Protein AF-Q934K7-F1 (afdb_monomer_lite)

Radius of gyration: 38.7 Å; chains: 1; bounding box: 83×59×95 Å

Sequence (165 aa):
LGLERGIEGSRATHQRVKTHYGAIQQAGRDVPHLTPDELKPQKVKGVSLAEKVFGAVETVEGVAQRLNAKIMGSVQPMAEKAAVSAQNERRAKELRETLAQQQKRLQALQDPFKGLSKDQVAGLIRQAVKLRQENEQEKQERAQQIKERFKAKRERERSDRSRGR

Foldseek 3Di:
DDDDDDDDPDPDDDDPPCVLVVLLVPLPDDQDDDDPVLQAWDFDCDPDPVCNVVTDTQDNVRSVVVVVVSNCVNVVSNVSNVVVVVVVVVVVVVVVVVVVVVVVVVCVVCVVVPPPDPVVVVVVVVVVVVVVVVVVVVVVVVVVVVVVVVVVVVVVVVVVVVVVD

Secondary structure (DSSP, 8-state):
--PPPPPTT-------HHHHHHHHHHTTS---PPPGGGGSPPEE--SSHHHHHH-EE--HHHHHHHHHHHHHHHHHHHHHHHHHHHHHHHHHHHHHHHHHHHHHHHHHHHGGGTT--HHHHHHHHHHHHHHHHHHHHHHHHHHHHHHHHHHHHHHHHHHHHHH--

pLDDT: mean 81.33, std 14.21, range [46.09, 97.12]

Organism: NCBI:txid40269

Structure (mmCIF, N/CA/C/O backbone):
data_AF-Q934K7-F1
#
_entry.id   AF-Q934K7-F1
#
loop_
_atom_site.group_PDB
_atom_site.id
_atom_site.type_symbol
_atom_site.label_atom_id
_atom_site.label_alt_id
_atom_site.label_comp_id
_atom_site.label_asym_id
_atom_site.label_entity_id
_atom_site.label_seq_id
_atom_site.pdbx_PDB_ins_code
_atom_site.Cartn_x
_atom_site.Cartn_y
_atom_site.Cartn_z
_atom_site.occupancy
_atom_site.B_iso_or_equiv
_atom_site.auth_seq_id
_atom_site.auth_comp_id
_atom_site.auth_asym_id
_atom_site.auth_atom_id
_atom_site.pdbx_PDB_model_num
ATOM 1 N N . LEU A 1 1 ? -12.227 -16.327 4.617 1.00 46.09 1 LEU A N 1
ATOM 2 C CA . LEU A 1 1 ? -11.307 -15.837 3.565 1.00 46.09 1 LEU A CA 1
ATOM 3 C C . LEU A 1 1 ? -11.999 -14.666 2.883 1.00 46.09 1 LEU A C 1
ATOM 5 O O . LEU A 1 1 ? -12.891 -14.889 2.078 1.00 46.09 1 LEU A O 1
ATOM 9 N N . GLY A 1 2 ? -11.722 -13.446 3.342 1.00 51.62 2 GLY A N 1
ATOM 10 C CA . GLY A 1 2 ? -12.444 -12.239 2.938 1.00 51.62 2 GLY A CA 1
ATOM 11 C C . GLY A 1 2 ? -11.552 -11.366 2.076 1.00 51.62 2 GLY A C 1
ATOM 12 O O . GLY A 1 2 ? -10.630 -10.745 2.591 1.00 51.62 2 GLY A O 1
ATOM 13 N N . LEU A 1 3 ? -11.805 -11.352 0.772 1.00 62.81 3 LEU A N 1
ATOM 14 C CA . LEU A 1 3 ? -11.294 -10.293 -0.087 1.00 62.81 3 LEU A CA 1
ATOM 15 C C . LEU A 1 3 ? -12.226 -9.094 0.097 1.00 62.81 3 LEU A C 1
ATOM 17 O O . LEU A 1 3 ? -13.438 -9.220 -0.092 1.00 62.81 3 LEU A O 1
ATOM 21 N N . GLU A 1 4 ? -11.677 -7.960 0.524 1.00 61.28 4 GLU A N 1
ATOM 22 C CA . GLU A 1 4 ? -12.439 -6.717 0.609 1.00 61.28 4 GLU A CA 1
ATOM 23 C C . GLU A 1 4 ? -12.823 -6.239 -0.795 1.00 61.28 4 GLU A C 1
ATOM 25 O O . GLU A 1 4 ? -12.101 -6.451 -1.774 1.00 61.28 4 GLU A O 1
ATOM 30 N N . ARG A 1 5 ? -14.006 -5.625 -0.900 1.00 69.25 5 ARG A N 1
ATOM 31 C CA . ARG A 1 5 ? -14.523 -5.101 -2.167 1.00 69.25 5 ARG A CA 1
ATOM 32 C C . ARG A 1 5 ? -13.567 -4.028 -2.695 1.00 69.25 5 ARG A C 1
ATOM 34 O O . ARG A 1 5 ? -13.089 -3.195 -1.931 1.00 69.25 5 ARG A O 1
ATOM 41 N N . GLY A 1 6 ? -13.306 -4.050 -4.001 1.00 62.00 6 GLY A N 1
ATOM 42 C CA . GLY A 1 6 ? -12.495 -3.022 -4.651 1.00 62.00 6 GLY A CA 1
ATOM 43 C C . GLY A 1 6 ? -13.080 -1.619 -4.459 1.00 62.00 6 GLY A C 1
ATOM 44 O O . GLY A 1 6 ? -14.287 -1.459 -4.292 1.00 62.00 6 GLY A O 1
ATOM 45 N N . ILE A 1 7 ? -12.207 -0.611 -4.499 1.00 62.81 7 ILE A N 1
ATOM 46 C CA . ILE A 1 7 ? -12.554 0.816 -4.431 1.00 62.81 7 ILE A CA 1
ATOM 47 C C . ILE A 1 7 ? -13.607 1.194 -5.487 1.00 62.81 7 ILE A C 1
ATOM 49 O O . ILE A 1 7 ? -13.357 1.119 -6.694 1.00 62.81 7 ILE A O 1
ATOM 53 N N . GLU A 1 8 ? -14.783 1.615 -5.020 1.00 52.72 8 GLU A N 1
ATOM 54 C CA . GLU A 1 8 ? -15.872 2.121 -5.856 1.00 52.72 8 GLU A CA 1
ATOM 55 C C . GLU A 1 8 ? -15.424 3.423 -6.548 1.00 52.72 8 GLU A C 1
ATOM 57 O O . GLU A 1 8 ? -14.911 4.336 -5.904 1.00 52.72 8 GLU A O 1
ATOM 62 N N . GLY A 1 9 ? -15.535 3.483 -7.880 1.00 60.84 9 GLY A N 1
ATOM 63 C CA . GLY A 1 9 ? -15.059 4.621 -8.685 1.00 60.84 9 GLY A CA 1
ATOM 64 C C . GLY A 1 9 ? -13.593 4.553 -9.141 1.00 60.84 9 GLY A C 1
ATOM 65 O O . GLY A 1 9 ? -13.072 5.534 -9.674 1.00 60.84 9 GLY A O 1
ATOM 66 N N . SER A 1 10 ? -12.911 3.414 -8.971 1.00 58.22 10 SER A N 1
ATOM 67 C CA . SER A 1 10 ? -11.540 3.233 -9.464 1.00 58.22 10 SER A CA 1
ATOM 68 C C . SER A 1 10 ? -11.422 3.471 -10.974 1.00 58.22 10 SER A C 1
ATOM 70 O O . SER A 1 10 ? -11.999 2.746 -11.782 1.00 58.22 10 SER A O 1
ATOM 72 N N . ARG A 1 11 ? -10.603 4.457 -11.361 1.00 55.91 11 ARG A N 1
ATOM 73 C CA . ARG A 1 11 ? -10.197 4.713 -12.757 1.00 55.91 11 ARG A CA 1
ATOM 74 C C . ARG A 1 11 ? -8.946 3.924 -13.157 1.00 55.91 11 ARG A C 1
ATOM 76 O O . ARG A 1 11 ? -8.252 4.317 -14.092 1.00 55.91 11 ARG A O 1
ATOM 83 N N . ALA A 1 12 ? -8.620 2.849 -12.436 1.00 63.00 12 ALA A N 1
ATOM 84 C CA . ALA A 1 12 ? -7.475 2.014 -12.764 1.00 63.00 12 ALA A CA 1
ATOM 85 C C . ALA A 1 12 ? -7.666 1.399 -14.158 1.00 63.00 12 ALA A C 1
ATOM 87 O O . ALA A 1 12 ? -8.584 0.615 -14.405 1.00 63.00 12 ALA A O 1
ATOM 88 N N . THR A 1 13 ? -6.794 1.771 -15.087 1.00 59.25 13 THR A N 1
ATOM 89 C CA . THR A 1 13 ? -6.728 1.158 -16.408 1.00 59.25 13 THR A CA 1
ATOM 90 C C . THR A 1 13 ? -6.296 -0.297 -16.257 1.00 59.25 13 THR A C 1
ATOM 92 O O . THR A 1 13 ? -5.256 -0.601 -15.676 1.00 59.25 13 THR A O 1
ATOM 95 N N . HIS A 1 14 ? -7.113 -1.218 -16.772 1.00 55.25 14 HIS A N 1
ATOM 96 C CA . HIS A 1 14 ? -6.808 -2.645 -16.756 1.00 55.25 14 HIS A CA 1
ATOM 97 C C . HIS A 1 14 ? -5.593 -2.916 -17.649 1.00 55.25 14 HIS A C 1
ATOM 99 O O . HIS A 1 14 ? -5.703 -2.929 -18.875 1.00 55.25 14 HIS A O 1
ATOM 105 N N . GLN A 1 15 ? -4.428 -3.152 -17.049 1.00 55.66 15 GLN A N 1
ATOM 106 C CA . GLN A 1 15 ? -3.271 -3.657 -17.779 1.00 55.66 15 GLN A CA 1
ATOM 107 C C . GLN A 1 15 ? -3.353 -5.188 -17.815 1.00 55.66 15 GLN A C 1
ATOM 109 O O . GLN A 1 15 ? -3.572 -5.830 -16.786 1.00 55.66 15 GLN A O 1
ATOM 114 N N . ARG A 1 16 ? -3.216 -5.804 -18.999 1.00 63.66 16 ARG A N 1
ATOM 115 C CA . ARG A 1 16 ? -3.228 -7.273 -19.110 1.00 63.66 16 ARG A CA 1
ATOM 116 C C . ARG A 1 16 ? -2.088 -7.842 -18.260 1.00 63.66 16 ARG A C 1
ATOM 118 O O . ARG A 1 16 ? -0.924 -7.539 -18.506 1.00 63.66 16 ARG A O 1
ATOM 125 N N . VAL A 1 17 ? -2.426 -8.720 -17.316 1.00 58.16 17 VAL A N 1
ATOM 126 C CA . VAL A 1 17 ? -1.492 -9.397 -16.392 1.00 58.16 17 VAL A CA 1
ATOM 127 C C . VAL A 1 17 ? -0.294 -10.007 -17.135 1.00 58.16 17 VAL A C 1
ATOM 129 O O . VAL A 1 17 ? 0.850 -9.860 -16.715 1.00 58.16 17 VAL A O 1
ATOM 132 N N . LYS A 1 18 ? -0.538 -10.609 -18.307 1.00 53.12 18 LYS A N 1
ATOM 133 C CA . LYS A 1 18 ? 0.496 -11.194 -19.176 1.00 53.12 18 LYS A CA 1
ATOM 134 C C . LYS A 1 18 ? 1.529 -10.169 -19.668 1.00 53.12 18 LYS A C 1
ATOM 136 O O . LYS A 1 18 ? 2.710 -10.490 -19.728 1.00 53.12 18 LYS A O 1
ATOM 141 N N . THR A 1 19 ? 1.097 -8.952 -19.998 1.00 57.03 19 THR A N 1
ATOM 142 C CA . THR A 1 19 ? 1.977 -7.859 -20.442 1.00 57.03 19 THR A CA 1
ATOM 143 C C . THR A 1 19 ? 2.822 -7.341 -19.278 1.00 57.03 19 THR A C 1
ATOM 145 O O . THR A 1 19 ? 4.023 -7.155 -19.434 1.00 57.03 19 THR A O 1
ATOM 148 N N . HIS A 1 20 ? 2.215 -7.204 -18.094 1.00 52.44 20 HIS A N 1
ATOM 149 C CA . HIS A 1 20 ? 2.894 -6.735 -16.885 1.00 52.44 20 HIS A CA 1
ATOM 150 C C . HIS A 1 20 ? 4.005 -7.697 -16.423 1.00 52.44 20 HIS A C 1
ATOM 152 O O . HIS A 1 20 ? 5.135 -7.273 -16.204 1.00 52.44 20 HIS A O 1
ATOM 158 N N . TYR A 1 21 ? 3.732 -9.006 -16.340 1.00 53.78 21 TYR A N 1
ATOM 159 C CA . TYR A 1 21 ? 4.751 -9.988 -15.939 1.00 53.78 21 TYR A CA 1
ATOM 160 C C . TYR A 1 21 ? 5.761 -10.316 -17.051 1.00 53.78 21 TYR A C 1
ATOM 162 O O . TYR A 1 21 ? 6.928 -10.578 -16.752 1.00 53.78 21 TYR A O 1
ATOM 170 N N . GLY A 1 22 ? 5.348 -10.266 -18.324 1.00 57.03 22 GLY A N 1
ATOM 171 C CA . GLY A 1 22 ? 6.232 -10.507 -19.469 1.00 57.03 22 GLY A CA 1
ATOM 172 C C . GLY A 1 22 ? 7.372 -9.488 -19.574 1.00 57.03 22 GLY A C 1
ATOM 173 O O . GLY A 1 22 ? 8.518 -9.877 -19.792 1.00 57.03 22 GLY A O 1
ATOM 174 N N . ALA A 1 23 ? 7.087 -8.204 -19.325 1.00 54.34 23 ALA A N 1
ATOM 175 C CA . ALA A 1 23 ? 8.095 -7.139 -19.324 1.00 54.34 23 ALA A CA 1
ATOM 176 C C . ALA A 1 23 ? 9.108 -7.282 -18.167 1.00 54.34 23 ALA A C 1
ATOM 178 O O . ALA A 1 23 ? 10.307 -7.057 -18.337 1.00 54.34 23 ALA A O 1
ATOM 179 N N . ILE A 1 24 ? 8.650 -7.735 -16.993 1.00 55.31 24 ILE A N 1
ATOM 180 C CA . ILE A 1 24 ? 9.496 -7.887 -15.797 1.00 55.31 24 ILE A CA 1
ATOM 181 C C . ILE A 1 24 ? 10.522 -9.025 -15.961 1.00 55.31 24 ILE A C 1
ATOM 183 O O . ILE A 1 24 ? 11.663 -8.894 -15.505 1.00 55.31 24 ILE A O 1
ATOM 187 N N . GLN A 1 25 ? 10.159 -10.131 -16.620 1.00 54.88 25 GLN A N 1
ATOM 188 C CA . GLN A 1 25 ? 11.076 -11.259 -16.844 1.00 54.88 25 GLN A CA 1
ATOM 189 C C . GLN A 1 25 ? 12.120 -10.995 -17.942 1.00 54.88 25 GLN A C 1
ATOM 191 O O . GLN A 1 25 ? 13.209 -11.560 -17.880 1.00 54.88 25 GLN A O 1
ATOM 196 N N . GLN A 1 26 ? 11.833 -10.125 -18.916 1.00 54.34 26 GLN A N 1
ATOM 197 C CA . GLN A 1 26 ? 12.753 -9.829 -20.024 1.00 54.34 26 GLN A CA 1
ATOM 198 C C . GLN A 1 26 ? 13.829 -8.785 -19.697 1.00 54.34 26 GLN A C 1
ATOM 200 O O . GLN A 1 26 ? 14.903 -8.820 -20.295 1.00 54.34 26 GLN A O 1
ATOM 205 N N . ALA A 1 27 ? 13.590 -7.879 -18.744 1.00 53.16 27 ALA A N 1
ATOM 206 C CA . ALA A 1 27 ? 14.510 -6.782 -18.420 1.00 53.16 27 ALA A CA 1
ATOM 207 C C . ALA A 1 27 ? 15.720 -7.230 -17.572 1.00 53.16 27 AL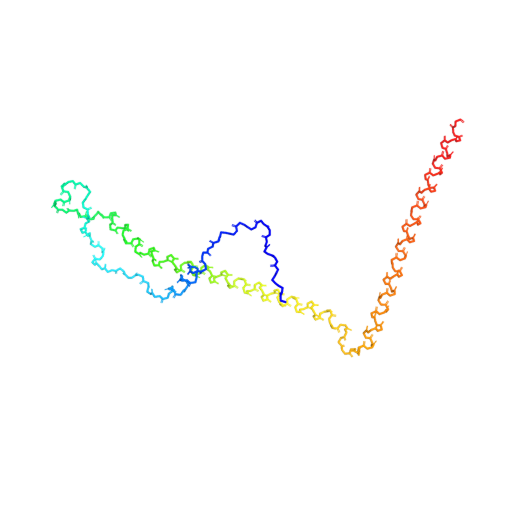A A C 1
ATOM 209 O O . ALA A 1 27 ? 15.888 -6.839 -16.416 1.00 53.16 27 ALA A O 1
ATOM 210 N N . GLY A 1 28 ? 16.536 -8.101 -18.154 1.00 52.75 28 GLY A N 1
ATOM 211 C CA . GLY A 1 28 ? 17.839 -8.536 -17.652 1.00 52.75 28 GLY A CA 1
ATOM 212 C C . GLY A 1 28 ? 18.761 -9.068 -18.752 1.00 52.75 28 GLY A C 1
ATOM 213 O O . GLY A 1 28 ? 19.797 -9.639 -18.434 1.00 52.75 28 GLY A O 1
ATOM 214 N N . ARG A 1 29 ? 18.388 -8.925 -20.030 1.00 58.38 29 ARG A N 1
ATOM 215 C CA . ARG A 1 29 ? 19.200 -9.371 -21.164 1.00 58.38 29 ARG A CA 1
ATOM 216 C C . ARG A 1 29 ? 19.502 -8.182 -22.069 1.00 58.38 29 ARG A C 1
ATOM 218 O O . ARG A 1 29 ? 18.634 -7.723 -22.797 1.00 58.38 29 ARG A O 1
ATOM 225 N N . ASP A 1 30 ? 20.741 -7.726 -21.940 1.00 62.88 30 ASP A N 1
ATOM 226 C CA . ASP A 1 30 ? 21.508 -6.903 -22.872 1.00 62.88 30 ASP A CA 1
ATOM 227 C C . ASP A 1 30 ? 21.127 -5.423 -23.013 1.00 62.88 30 ASP A C 1
ATOM 229 O O . ASP A 1 30 ? 20.098 -5.035 -23.563 1.00 62.88 30 ASP A O 1
ATOM 233 N N . VAL A 1 31 ? 22.052 -4.575 -22.551 1.00 67.62 31 VAL A N 1
ATOM 234 C CA . VAL A 1 31 ? 22.125 -3.170 -22.960 1.00 67.62 31 VAL A CA 1
ATOM 235 C C . VAL A 1 31 ? 22.370 -3.155 -24.474 1.00 67.62 31 VAL A C 1
ATOM 237 O O . VAL A 1 31 ? 23.261 -3.864 -24.947 1.00 67.62 31 VAL A O 1
ATOM 240 N N . PRO A 1 32 ? 21.606 -2.380 -25.263 1.00 72.31 32 PRO A N 1
ATOM 241 C CA . PRO A 1 32 ? 21.812 -2.315 -26.703 1.00 72.31 32 PRO A CA 1
ATOM 242 C C . PRO A 1 32 ? 23.211 -1.762 -26.995 1.00 72.31 32 PRO A C 1
ATOM 244 O O . PRO A 1 32 ? 23.508 -0.601 -26.720 1.00 72.31 32 PRO A O 1
ATOM 247 N N . HIS A 1 33 ? 24.070 -2.583 -27.591 1.00 81.25 33 HIS A N 1
ATOM 248 C CA . HIS A 1 33 ? 25.339 -2.116 -28.135 1.00 81.25 33 HIS A CA 1
ATOM 249 C C . HIS A 1 33 ? 25.140 -1.667 -29.585 1.00 81.25 33 HIS A C 1
ATOM 251 O O . HIS A 1 33 ? 24.546 -2.381 -30.402 1.00 81.25 33 HIS A O 1
ATOM 257 N N . LEU A 1 34 ? 25.621 -0.461 -29.885 1.00 85.25 34 LEU A N 1
ATOM 258 C CA . LEU A 1 34 ? 25.728 0.042 -31.249 1.00 85.25 34 LEU A CA 1
ATOM 259 C C . LEU A 1 34 ? 27.043 -0.439 -31.852 1.00 85.25 34 LEU A C 1
ATOM 261 O O . LEU A 1 34 ? 28.090 -0.361 -31.208 1.00 85.25 34 LEU A O 1
ATOM 265 N N . THR A 1 35 ? 26.991 -0.911 -33.092 1.00 87.50 35 THR A N 1
ATOM 266 C CA . THR A 1 35 ? 28.196 -1.256 -33.852 1.00 87.50 35 THR A CA 1
ATOM 267 C C . THR A 1 35 ? 28.524 -0.148 -34.858 1.00 87.50 35 THR A C 1
ATOM 269 O O . THR A 1 35 ? 27.617 0.552 -35.313 1.00 87.50 35 THR A O 1
ATOM 272 N N . PRO A 1 36 ? 29.800 0.033 -35.249 1.00 86.75 36 PRO A N 1
ATOM 273 C CA . PRO A 1 36 ? 30.177 1.050 -36.234 1.00 86.75 36 PRO A CA 1
ATOM 274 C C . PRO A 1 36 ? 29.442 0.921 -37.576 1.00 86.75 36 PRO A C 1
ATOM 276 O O . PRO A 1 36 ? 29.169 1.924 -38.230 1.00 86.75 36 PRO A O 1
ATOM 279 N N . ASP A 1 37 ? 29.082 -0.298 -37.981 1.00 86.81 37 ASP A N 1
ATOM 280 C CA . ASP A 1 37 ? 28.329 -0.532 -39.216 1.00 86.81 37 ASP A CA 1
ATOM 281 C C . ASP A 1 37 ? 26.876 -0.059 -39.131 1.00 86.81 37 ASP A C 1
ATOM 283 O O . ASP A 1 37 ? 26.294 0.326 -40.142 1.00 86.81 37 ASP A O 1
ATOM 287 N N . GLU A 1 38 ? 26.292 -0.004 -37.933 1.00 85.31 38 GLU A N 1
ATOM 288 C CA . GLU A 1 38 ? 24.938 0.521 -37.742 1.00 85.31 38 GLU A CA 1
ATOM 289 C C . GLU A 1 38 ? 24.856 2.039 -37.903 1.00 85.31 38 GLU A C 1
ATOM 291 O O . GLU A 1 38 ? 23.765 2.549 -38.168 1.00 85.31 38 GLU A O 1
ATOM 296 N N . LEU A 1 39 ? 25.987 2.742 -37.787 1.00 87.06 39 LEU A N 1
ATOM 297 C CA . LEU A 1 39 ? 26.087 4.184 -38.023 1.00 87.06 39 LEU A CA 1
ATOM 298 C C . LEU A 1 39 ? 26.056 4.532 -39.517 1.00 87.06 39 LEU A C 1
ATOM 300 O O . LEU A 1 39 ? 25.854 5.691 -39.876 1.00 87.06 39 LEU A O 1
ATOM 304 N N . LYS A 1 40 ? 26.273 3.546 -40.396 1.00 90.00 40 LYS A N 1
ATOM 305 C CA . LYS A 1 40 ? 26.279 3.761 -41.842 1.00 90.00 40 LYS A CA 1
ATOM 306 C C . LYS A 1 40 ? 24.842 3.805 -42.383 1.00 90.00 40 LYS A C 1
ATOM 308 O O . LYS A 1 40 ? 24.008 3.002 -41.952 1.00 90.00 40 LYS A O 1
ATOM 313 N N . PRO A 1 41 ? 24.555 4.689 -43.356 1.00 89.12 41 PRO A N 1
ATOM 314 C CA . PRO A 1 41 ? 23.277 4.699 -44.059 1.00 89.12 41 PRO A CA 1
ATOM 315 C C . PRO A 1 41 ? 22.963 3.350 -44.709 1.00 89.12 41 PRO A C 1
ATOM 317 O O . PRO A 1 41 ? 23.811 2.767 -45.389 1.00 89.12 41 PRO A O 1
ATOM 320 N N . GLN A 1 42 ? 21.737 2.863 -44.525 1.00 86.81 42 GLN A N 1
ATOM 321 C CA . GLN A 1 42 ? 21.279 1.612 -45.132 1.00 86.81 42 GLN A CA 1
ATOM 322 C C . GLN A 1 42 ? 20.469 1.859 -46.407 1.00 86.81 42 GLN A C 1
ATOM 324 O O . GLN A 1 42 ? 19.959 2.952 -46.644 1.00 86.81 42 GLN A O 1
ATOM 329 N N . LYS A 1 43 ? 20.325 0.834 -47.253 1.00 85.62 43 LYS A N 1
ATOM 330 C CA . LYS A 1 43 ? 19.383 0.907 -48.375 1.00 85.62 43 LYS A CA 1
ATOM 331 C C . LYS A 1 43 ? 17.961 0.777 -47.838 1.00 85.62 43 LYS A C 1
ATOM 333 O O . LYS A 1 43 ? 17.637 -0.207 -47.177 1.00 85.62 43 LYS A O 1
ATOM 338 N N . VAL A 1 44 ? 17.119 1.753 -48.146 1.00 82.81 44 VAL A N 1
ATOM 339 C CA . VAL A 1 44 ? 15.712 1.788 -47.741 1.00 82.81 44 VAL A CA 1
ATOM 340 C C . VAL A 1 44 ? 14.808 1.590 -48.952 1.00 82.81 44 VAL A C 1
ATOM 342 O O . VAL A 1 44 ? 15.212 1.768 -50.104 1.00 82.81 44 VAL A O 1
ATOM 345 N N . LYS A 1 45 ? 13.565 1.171 -48.699 1.00 78.31 45 LYS A N 1
ATOM 346 C CA . LYS A 1 45 ? 12.570 1.047 -49.766 1.00 78.31 45 LYS A CA 1
ATOM 347 C C . LYS A 1 45 ? 12.244 2.438 -50.297 1.00 78.31 45 LYS A C 1
ATOM 349 O O . LYS A 1 45 ? 11.767 3.284 -49.548 1.00 78.31 45 LYS A O 1
ATOM 354 N N . GLY A 1 46 ? 12.485 2.634 -51.589 1.00 75.00 46 GLY A N 1
ATOM 355 C CA . GLY A 1 46 ? 12.147 3.865 -52.282 1.00 75.00 46 GLY A CA 1
ATOM 356 C C . GLY A 1 46 ? 10.651 4.148 -52.277 1.00 75.00 46 GLY A C 1
ATOM 357 O O . GLY A 1 46 ? 9.836 3.239 -52.471 1.00 75.00 46 GLY A O 1
ATOM 358 N N . VAL A 1 47 ? 10.288 5.411 -52.079 1.00 76.38 47 VAL A N 1
ATOM 359 C CA . VAL A 1 47 ? 8.891 5.860 -52.113 1.00 76.38 47 VAL A CA 1
ATOM 360 C C . VAL A 1 47 ? 8.550 6.361 -53.518 1.00 76.38 47 VAL A C 1
ATOM 362 O O . VAL A 1 47 ? 7.475 6.040 -54.039 1.00 76.38 47 VAL A O 1
ATOM 365 N N . SER A 1 48 ? 9.491 7.047 -54.174 1.00 79.94 48 SER A N 1
ATOM 366 C CA . SER A 1 48 ? 9.351 7.526 -55.555 1.00 79.94 48 SER A CA 1
ATOM 367 C C . SER A 1 48 ? 9.653 6.444 -56.607 1.00 79.94 48 SER A C 1
ATOM 369 O O . SER A 1 48 ? 10.281 5.423 -56.327 1.00 79.94 48 SER A O 1
ATOM 371 N N . LEU A 1 49 ? 9.192 6.653 -57.849 1.00 73.25 49 LEU A N 1
ATOM 372 C CA . LEU A 1 49 ? 9.410 5.728 -58.976 1.00 73.25 49 LEU A CA 1
ATOM 373 C C . LEU A 1 49 ? 10.907 5.527 -59.270 1.00 73.25 49 LEU A C 1
ATOM 375 O O . LEU A 1 49 ? 11.339 4.398 -59.483 1.00 73.25 49 LEU A O 1
ATOM 379 N N . ALA A 1 50 ? 11.705 6.596 -59.197 1.00 72.44 50 ALA A N 1
ATOM 380 C CA . ALA A 1 50 ? 13.156 6.533 -59.363 1.00 72.44 50 ALA A CA 1
ATOM 381 C C . ALA A 1 50 ? 13.835 5.784 -58.204 1.00 72.44 50 ALA A C 1
ATOM 383 O O . ALA A 1 50 ? 14.647 4.893 -58.435 1.00 72.44 50 ALA A O 1
ATOM 384 N N . GLU A 1 51 ? 13.459 6.061 -56.956 1.00 79.19 51 GLU A N 1
ATOM 385 C CA . GLU A 1 51 ? 14.027 5.369 -55.792 1.00 79.19 51 GLU A CA 1
ATOM 386 C C . GLU A 1 51 ? 13.656 3.881 -55.736 1.00 79.19 51 GLU A C 1
ATOM 388 O O . GLU A 1 51 ? 14.415 3.071 -55.209 1.00 79.19 51 GLU A O 1
ATOM 393 N N . LYS A 1 52 ? 12.492 3.494 -56.269 1.00 73.12 52 LYS A N 1
ATOM 394 C CA . LYS A 1 52 ? 12.102 2.080 -56.387 1.00 73.12 52 LYS A CA 1
ATOM 395 C C . LYS A 1 52 ? 12.946 1.328 -57.415 1.00 73.12 52 LYS A C 1
ATOM 397 O O . LYS A 1 52 ? 13.161 0.133 -57.240 1.00 73.12 52 LYS A O 1
ATOM 402 N N . VAL A 1 53 ? 13.414 2.016 -58.459 1.00 74.25 53 VAL A N 1
ATOM 403 C CA . VAL A 1 53 ? 14.216 1.434 -59.547 1.00 74.25 53 VAL A CA 1
ATOM 404 C C . VAL A 1 53 ? 15.709 1.421 -59.205 1.00 74.25 53 VAL A C 1
ATOM 406 O O . VAL A 1 53 ? 16.371 0.410 -59.419 1.00 74.25 53 VAL A O 1
ATOM 409 N N . PHE A 1 54 ? 16.241 2.507 -58.639 1.00 75.06 54 PHE A N 1
ATOM 410 C CA . PHE A 1 54 ? 17.677 2.657 -58.356 1.00 75.06 54 PHE A CA 1
ATOM 411 C C . PHE A 1 54 ? 18.060 2.366 -56.894 1.00 75.06 54 PHE A C 1
ATOM 413 O O . PHE A 1 54 ? 19.240 2.210 -56.577 1.00 75.06 54 PHE A O 1
ATOM 420 N N . GLY A 1 55 ? 17.067 2.230 -56.011 1.00 74.81 55 GLY A N 1
ATOM 421 C CA . GLY A 1 55 ? 17.239 2.095 -54.567 1.00 74.81 55 GLY A CA 1
ATOM 422 C C . GLY A 1 55 ? 17.339 3.455 -53.872 1.00 74.81 55 GLY A C 1
ATOM 423 O O . GLY A 1 55 ? 17.998 4.367 -54.364 1.00 74.81 55 GLY A O 1
ATOM 424 N N . ALA A 1 56 ? 16.704 3.587 -52.706 1.00 82.88 56 ALA A N 1
ATOM 425 C CA . ALA A 1 56 ? 16.898 4.735 -51.824 1.00 82.88 56 ALA A CA 1
ATOM 426 C C . ALA A 1 56 ? 17.974 4.428 -50.777 1.00 82.88 56 ALA A C 1
ATOM 428 O O . ALA A 1 56 ? 18.114 3.290 -50.321 1.00 82.88 56 ALA A O 1
ATOM 429 N N . VAL A 1 57 ? 18.718 5.455 -50.375 1.00 85.25 57 VAL A N 1
ATOM 430 C CA . VAL A 1 57 ? 19.661 5.398 -49.252 1.00 85.25 57 VAL A CA 1
ATOM 431 C C . VAL A 1 57 ? 19.062 6.179 -48.087 1.00 85.25 57 VAL A C 1
ATOM 433 O O . VAL A 1 57 ? 18.460 7.232 -48.284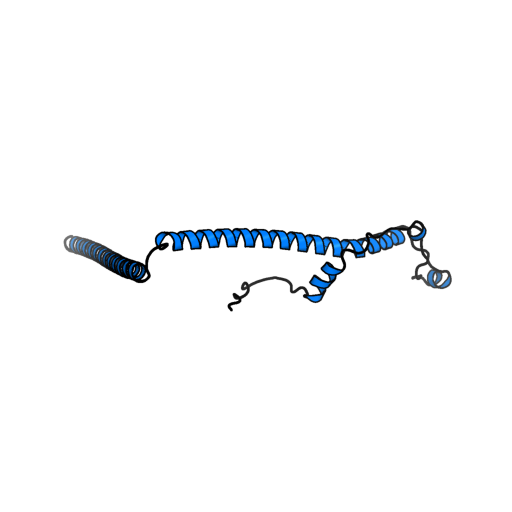 1.00 85.25 57 VAL A O 1
ATOM 436 N N . GLU A 1 58 ? 19.191 5.631 -46.883 1.00 85.50 58 GLU A N 1
ATOM 437 C CA . GLU A 1 58 ? 18.737 6.238 -45.634 1.00 85.50 58 GLU A CA 1
ATOM 438 C C . GLU A 1 58 ? 19.355 7.635 -45.461 1.00 85.50 58 GLU A C 1
ATOM 440 O O . GLU A 1 58 ? 20.555 7.831 -45.658 1.00 85.50 58 GLU A O 1
ATOM 445 N N . THR A 1 59 ? 18.541 8.621 -45.090 1.00 88.44 59 THR A N 1
ATOM 446 C CA . THR A 1 59 ? 19.048 9.951 -44.735 1.00 88.44 59 THR A CA 1
ATOM 447 C C . THR A 1 59 ? 19.731 9.906 -43.369 1.00 88.44 59 THR A C 1
ATOM 449 O O . THR A 1 59 ? 19.501 8.995 -42.575 1.00 88.44 59 THR A O 1
ATOM 452 N N . VAL A 1 60 ? 20.539 10.919 -43.046 1.00 87.56 60 VAL A N 1
ATOM 453 C CA . VAL A 1 60 ? 21.151 11.047 -41.708 1.00 87.56 60 VAL A CA 1
ATOM 454 C C . VAL A 1 60 ? 20.080 11.068 -40.607 1.00 87.56 60 VAL A C 1
ATOM 456 O O . VAL A 1 60 ? 20.241 10.436 -39.565 1.00 87.56 60 VAL A O 1
ATOM 459 N N . GLU A 1 61 ? 18.950 11.730 -40.863 1.00 87.00 61 GLU A N 1
ATOM 460 C CA . GLU A 1 61 ? 17.791 11.725 -39.964 1.00 87.00 61 GLU A CA 1
ATOM 461 C C . GLU A 1 61 ? 17.172 10.330 -39.824 1.00 87.00 61 GLU A C 1
ATOM 463 O O . GLU A 1 61 ? 16.830 9.923 -38.715 1.00 87.00 61 GLU A O 1
ATOM 468 N N . GLY A 1 62 ? 17.077 9.571 -40.922 1.00 88.56 62 GLY A N 1
ATOM 469 C CA . GLY A 1 62 ? 16.614 8.183 -40.910 1.00 88.56 62 GLY A CA 1
ATOM 470 C C . GLY A 1 62 ? 17.505 7.284 -40.054 1.00 88.56 62 GLY A C 1
ATOM 471 O O . GLY A 1 62 ? 16.996 6.567 -39.192 1.00 88.56 62 GLY A O 1
ATOM 472 N N . VAL A 1 63 ? 18.832 7.413 -40.198 1.00 90.75 63 VAL A N 1
ATOM 473 C CA . VAL A 1 63 ? 19.808 6.695 -39.360 1.00 90.75 63 VAL A CA 1
ATOM 474 C C . VAL A 1 63 ? 19.571 7.028 -37.886 1.00 90.75 63 VAL A C 1
ATOM 476 O O . VAL A 1 63 ? 19.439 6.122 -37.063 1.00 90.75 63 VAL A O 1
ATOM 479 N N . ALA A 1 64 ? 19.447 8.313 -37.539 1.00 89.12 64 ALA A N 1
ATOM 480 C CA . ALA A 1 64 ? 19.186 8.735 -36.164 1.00 89.12 64 ALA A CA 1
ATOM 481 C C . ALA A 1 64 ? 17.866 8.161 -35.617 1.00 89.12 64 ALA A C 1
ATOM 483 O O . ALA A 1 64 ? 17.836 7.637 -34.502 1.00 89.12 64 ALA A O 1
ATOM 484 N N . GLN A 1 65 ? 16.785 8.195 -36.403 1.00 90.12 65 GLN A N 1
ATOM 485 C CA . GLN A 1 65 ? 15.494 7.619 -36.016 1.00 90.12 65 GLN A CA 1
ATOM 486 C C . GLN A 1 65 ? 15.582 6.108 -35.781 1.00 90.12 65 GLN A C 1
ATOM 488 O O . GLN A 1 65 ? 15.086 5.622 -34.763 1.00 90.12 65 GLN A O 1
ATOM 493 N N . ARG A 1 66 ? 16.246 5.363 -36.673 1.00 91.31 66 ARG A N 1
ATOM 494 C CA . ARG A 1 66 ? 16.432 3.910 -36.549 1.00 91.31 66 ARG A CA 1
ATOM 495 C C . ARG A 1 66 ? 17.216 3.543 -35.292 1.00 91.31 66 ARG A C 1
ATOM 497 O O . ARG A 1 66 ? 16.812 2.638 -34.559 1.00 91.31 66 ARG A O 1
ATOM 504 N N . LEU A 1 67 ? 18.321 4.241 -35.028 1.00 90.88 67 LEU A N 1
ATOM 505 C CA . LEU A 1 67 ? 19.146 3.998 -33.843 1.00 90.88 67 LEU A CA 1
ATOM 506 C C . LEU A 1 67 ? 18.390 4.342 -32.554 1.00 90.88 67 LEU A C 1
ATOM 508 O O . LEU A 1 67 ? 18.375 3.534 -31.623 1.00 90.88 67 LEU A O 1
ATOM 512 N N . ASN A 1 68 ? 17.686 5.477 -32.527 1.00 89.75 68 ASN A N 1
ATOM 513 C CA . ASN A 1 68 ? 16.841 5.859 -31.395 1.00 89.75 68 ASN A CA 1
ATOM 514 C C . ASN A 1 68 ? 15.735 4.827 -31.142 1.00 89.75 68 ASN A C 1
ATOM 516 O O . ASN A 1 68 ? 15.528 4.434 -29.997 1.00 89.75 68 ASN A O 1
ATOM 520 N N . ALA A 1 69 ? 15.075 4.322 -32.189 1.00 88.75 69 ALA A N 1
ATOM 521 C CA . ALA A 1 69 ? 14.045 3.292 -32.062 1.00 88.75 69 ALA A CA 1
ATOM 522 C C . ALA A 1 69 ? 14.600 1.974 -31.491 1.00 88.75 69 ALA A C 1
ATOM 524 O O . ALA A 1 69 ? 13.982 1.381 -30.604 1.00 88.75 69 ALA A O 1
ATOM 525 N N . LYS A 1 70 ? 15.789 1.540 -31.940 1.00 86.31 70 LYS A N 1
ATOM 526 C CA . LYS A 1 70 ? 16.480 0.351 -31.406 1.00 86.31 70 LYS A CA 1
ATOM 527 C C . LYS A 1 70 ? 16.775 0.504 -29.912 1.00 86.31 70 LYS A C 1
ATOM 529 O O . LYS A 1 70 ? 16.490 -0.402 -29.131 1.00 86.31 70 LYS A O 1
ATOM 534 N N . ILE A 1 71 ? 17.309 1.658 -29.509 1.00 86.50 71 ILE A N 1
ATOM 535 C CA . ILE A 1 71 ? 17.614 1.949 -28.104 1.00 86.50 71 ILE A CA 1
ATOM 536 C C . ILE A 1 71 ? 16.321 1.996 -27.284 1.00 86.50 71 ILE A C 1
ATOM 538 O O . ILE A 1 71 ? 16.210 1.291 -26.281 1.00 86.50 71 ILE A O 1
ATOM 542 N N . MET A 1 72 ? 15.312 2.748 -27.731 1.00 85.06 72 MET A N 1
ATOM 543 C CA . MET A 1 72 ? 14.030 2.872 -27.031 1.00 85.06 72 MET A CA 1
ATOM 544 C C . MET A 1 72 ? 13.349 1.518 -26.813 1.00 85.06 72 MET A C 1
ATOM 546 O O . MET A 1 72 ? 12.861 1.268 -25.712 1.00 85.06 72 MET A O 1
ATOM 550 N N . GLY A 1 73 ? 13.378 0.624 -27.808 1.00 81.62 73 GLY A N 1
ATOM 551 C CA . GLY A 1 73 ? 12.799 -0.718 -27.696 1.00 81.62 73 GLY A CA 1
ATOM 552 C C . GLY A 1 73 ? 13.393 -1.559 -26.560 1.00 81.62 73 GLY A C 1
ATOM 553 O O . GLY A 1 73 ? 12.685 -2.364 -25.961 1.00 81.62 73 GLY A O 1
ATOM 554 N N . SER A 1 74 ? 14.665 -1.341 -26.219 1.00 79.00 74 SER A N 1
ATOM 555 C CA . SER A 1 74 ? 15.328 -2.014 -25.090 1.00 79.00 74 SER A CA 1
ATOM 556 C C . SER A 1 74 ? 15.201 -1.263 -23.757 1.00 79.00 74 SER A C 1
ATOM 558 O O . SER A 1 74 ? 15.043 -1.886 -22.709 1.00 79.00 74 SER A O 1
ATOM 560 N N . VAL A 1 75 ? 15.221 0.075 -23.775 1.00 80.81 75 VAL A N 1
ATOM 561 C CA . VAL A 1 75 ? 15.211 0.905 -22.557 1.00 80.81 75 VAL A CA 1
ATOM 562 C C . VAL A 1 75 ? 13.818 0.977 -21.936 1.00 80.81 75 VAL A C 1
ATOM 564 O O . VAL A 1 75 ? 13.686 0.949 -20.712 1.00 80.81 75 VAL A O 1
ATOM 567 N N . GLN A 1 76 ? 12.766 1.038 -22.753 1.00 80.31 76 GLN A N 1
ATOM 568 C CA . GLN A 1 76 ? 11.391 1.150 -22.273 1.00 80.31 76 GLN A CA 1
ATOM 569 C C . GLN A 1 76 ? 10.979 0.019 -21.301 1.00 80.31 76 GLN A C 1
ATOM 571 O O . GLN A 1 76 ? 10.542 0.339 -20.193 1.00 80.31 76 GLN A O 1
ATOM 576 N N . PRO A 1 77 ? 11.173 -1.281 -21.608 1.00 78.50 77 PRO A N 1
ATOM 577 C CA . PRO A 1 77 ? 10.833 -2.351 -20.667 1.00 78.50 77 PRO A CA 1
ATOM 578 C C . PRO A 1 77 ? 11.691 -2.329 -19.390 1.00 78.50 77 PRO A C 1
ATOM 580 O O . PRO A 1 77 ? 11.209 -2.705 -18.318 1.00 78.50 77 PRO A O 1
ATOM 583 N N . MET A 1 78 ? 12.941 -1.851 -19.460 1.00 77.88 78 MET A N 1
ATOM 584 C CA . MET A 1 78 ? 13.784 -1.663 -18.271 1.00 77.88 78 MET A CA 1
ATOM 585 C C . MET A 1 78 ? 13.229 -0.564 -17.359 1.00 77.88 78 MET A C 1
ATOM 587 O O . MET A 1 78 ? 13.127 -0.768 -16.148 1.00 77.88 78 MET A O 1
ATOM 591 N N . ALA A 1 79 ? 12.834 0.574 -17.934 1.00 80.31 79 ALA A N 1
ATOM 592 C CA . ALA A 1 79 ? 12.234 1.681 -17.197 1.00 80.31 79 ALA A CA 1
ATOM 593 C C . ALA A 1 79 ? 10.899 1.272 -16.551 1.00 80.31 79 ALA A C 1
ATOM 595 O O . ALA A 1 79 ? 10.668 1.556 -15.375 1.00 80.31 79 ALA A O 1
ATOM 596 N N . GLU A 1 80 ? 10.053 0.541 -17.281 1.00 79.38 80 GLU A N 1
ATOM 597 C CA . GLU A 1 80 ? 8.788 0.011 -16.762 1.00 79.38 80 GLU A CA 1
ATOM 598 C C . GLU A 1 80 ? 9.018 -0.951 -15.586 1.00 79.38 80 GLU A C 1
ATOM 600 O O . GLU A 1 80 ? 8.395 -0.801 -14.532 1.00 79.38 80 GLU A O 1
ATOM 605 N N . LYS A 1 81 ? 9.965 -1.893 -15.703 1.00 78.38 81 LYS A N 1
ATOM 606 C CA . LYS A 1 81 ? 10.318 -2.798 -14.598 1.00 78.38 81 LYS A CA 1
ATOM 607 C C . LYS A 1 81 ? 10.866 -2.044 -13.389 1.00 78.38 81 LYS A C 1
ATOM 609 O O . LYS A 1 81 ? 10.485 -2.363 -12.263 1.00 78.38 81 LYS A O 1
ATOM 614 N N . ALA A 1 82 ? 11.738 -1.058 -13.597 1.00 77.50 82 ALA A N 1
ATOM 615 C CA . ALA A 1 82 ? 12.281 -0.243 -12.514 1.00 77.50 82 ALA A CA 1
ATOM 616 C C . ALA A 1 82 ? 11.167 0.519 -11.776 1.00 77.50 82 ALA A C 1
ATOM 618 O O . ALA A 1 82 ? 11.123 0.504 -10.545 1.00 77.50 82 ALA A O 1
ATOM 619 N N . ALA A 1 83 ? 10.217 1.104 -12.514 1.00 75.94 83 ALA A N 1
ATOM 620 C CA . ALA A 1 83 ? 9.065 1.791 -11.938 1.00 75.94 83 ALA A CA 1
ATOM 621 C C . ALA A 1 83 ? 8.177 0.844 -11.112 1.00 75.94 83 ALA A C 1
ATOM 623 O O . ALA A 1 83 ? 7.795 1.179 -9.988 1.00 75.94 83 ALA A O 1
ATOM 624 N N . VAL A 1 84 ? 7.895 -0.359 -11.626 1.00 81.69 84 VAL A N 1
ATOM 625 C CA . VAL A 1 84 ? 7.124 -1.383 -10.900 1.00 81.69 84 VAL A CA 1
ATOM 626 C C . VAL A 1 84 ? 7.870 -1.864 -9.657 1.00 81.69 84 VAL A C 1
ATOM 628 O O . VAL A 1 84 ? 7.267 -1.987 -8.594 1.00 81.69 84 VAL A O 1
ATOM 631 N N . SER A 1 85 ? 9.182 -2.092 -9.753 1.00 78.19 85 SER A N 1
ATOM 632 C CA . SER A 1 85 ? 10.012 -2.488 -8.611 1.00 78.19 85 SER A CA 1
ATOM 633 C C . SER A 1 85 ? 9.980 -1.429 -7.509 1.00 78.19 85 SER A C 1
ATOM 635 O O . SER A 1 85 ? 9.692 -1.755 -6.359 1.00 78.19 85 SER A O 1
ATOM 637 N N . ALA A 1 86 ? 10.181 -0.156 -7.861 1.00 76.62 86 ALA A N 1
ATOM 638 C CA . ALA A 1 86 ? 10.123 0.954 -6.914 1.00 76.62 86 ALA A CA 1
ATOM 639 C C . ALA A 1 86 ? 8.728 1.101 -6.279 1.00 76.62 86 ALA A C 1
ATOM 641 O O . ALA A 1 86 ? 8.606 1.355 -5.080 1.00 76.62 86 ALA A O 1
ATOM 642 N N . GLN A 1 87 ? 7.656 0.912 -7.057 1.00 84.38 87 GLN A N 1
ATOM 643 C CA . GLN A 1 87 ? 6.292 0.921 -6.527 1.00 84.38 87 GLN A CA 1
ATOM 644 C C . GLN A 1 87 ? 6.047 -0.244 -5.559 1.00 84.38 87 GLN A C 1
ATOM 646 O O . GLN A 1 87 ? 5.455 -0.048 -4.497 1.00 84.38 87 GLN A O 1
ATOM 651 N N . ASN A 1 88 ? 6.498 -1.448 -5.909 1.00 85.94 88 ASN A N 1
ATOM 652 C CA . ASN A 1 88 ? 6.351 -2.633 -5.069 1.00 85.94 88 ASN A CA 1
ATOM 653 C C . ASN A 1 88 ? 7.136 -2.495 -3.764 1.00 85.94 88 ASN A C 1
ATOM 655 O O . ASN A 1 88 ? 6.627 -2.873 -2.712 1.00 85.94 88 ASN A O 1
ATOM 659 N N . GLU A 1 89 ? 8.328 -1.905 -3.807 1.00 84.44 89 GLU A N 1
ATOM 660 C CA . GLU A 1 89 ? 9.126 -1.619 -2.616 1.00 84.44 89 GLU A CA 1
ATOM 661 C C . GLU A 1 89 ? 8.419 -0.628 -1.679 1.00 84.44 89 GLU A C 1
ATOM 663 O O . GLU A 1 89 ? 8.310 -0.887 -0.478 1.00 84.44 89 GLU A O 1
ATOM 668 N N . ARG A 1 90 ? 7.848 0.457 -2.224 1.00 86.31 90 ARG A N 1
ATOM 669 C CA . ARG A 1 90 ? 7.039 1.413 -1.445 1.00 86.31 90 ARG A CA 1
ATOM 670 C C . ARG A 1 90 ? 5.838 0.734 -0.791 1.00 86.31 90 ARG A C 1
ATOM 672 O O . ARG A 1 90 ? 5.662 0.847 0.418 1.00 86.31 90 ARG A O 1
ATOM 679 N N . ARG A 1 91 ? 5.072 -0.049 -1.557 1.00 90.81 91 ARG A N 1
ATOM 680 C CA . ARG A 1 91 ? 3.926 -0.813 -1.031 1.00 90.81 91 ARG A CA 1
ATOM 681 C C . ARG A 1 91 ? 4.347 -1.804 0.051 1.00 90.81 91 ARG A C 1
ATOM 683 O O . ARG A 1 91 ? 3.676 -1.924 1.069 1.00 90.81 91 ARG A O 1
ATOM 690 N N . ALA A 1 92 ? 5.462 -2.507 -0.140 1.00 92.25 92 ALA A N 1
ATOM 691 C CA . ALA A 1 92 ? 5.980 -3.437 0.856 1.00 92.25 92 ALA A CA 1
ATOM 692 C C . ALA A 1 92 ? 6.363 -2.717 2.157 1.00 92.25 92 ALA A C 1
ATOM 694 O O . ALA A 1 92 ? 6.102 -3.237 3.242 1.00 92.25 92 ALA A O 1
ATOM 695 N N . LYS A 1 93 ? 6.945 -1.516 2.063 1.00 94.19 93 LYS A N 1
ATOM 696 C CA . LYS A 1 93 ? 7.250 -0.676 3.226 1.00 94.19 93 LYS A CA 1
ATOM 697 C C . LYS A 1 93 ? 5.976 -0.239 3.956 1.00 94.19 93 LYS A C 1
ATOM 699 O O . LYS A 1 93 ? 5.871 -0.476 5.155 1.00 94.19 93 LYS A O 1
ATOM 704 N N . GLU A 1 94 ? 4.993 0.295 3.236 1.00 94.06 94 GLU A N 1
ATOM 705 C CA . GLU A 1 94 ? 3.700 0.718 3.801 1.00 94.06 94 GLU A CA 1
ATOM 706 C C . GLU A 1 94 ? 2.964 -0.440 4.496 1.00 94.06 94 GLU A C 1
ATOM 708 O O . GLU A 1 94 ? 2.438 -0.287 5.602 1.00 94.06 94 GLU A O 1
ATOM 713 N N . LEU A 1 95 ? 2.970 -1.632 3.890 1.00 94.81 95 LEU A N 1
ATOM 714 C CA . LEU A 1 95 ? 2.382 -2.830 4.491 1.00 94.81 95 LEU A CA 1
ATOM 715 C C . LEU A 1 95 ? 3.114 -3.246 5.769 1.00 94.81 95 LEU A C 1
ATOM 717 O O . LEU A 1 95 ? 2.462 -3.581 6.755 1.00 94.81 95 LEU A O 1
ATOM 721 N N . ARG A 1 96 ? 4.451 -3.201 5.791 1.00 94.50 96 ARG A N 1
ATOM 722 C CA . ARG A 1 96 ? 5.238 -3.511 6.998 1.00 94.50 96 ARG A CA 1
ATOM 723 C C . ARG A 1 96 ? 4.954 -2.528 8.128 1.00 94.50 96 ARG A C 1
ATOM 725 O O . ARG A 1 96 ? 4.756 -2.956 9.261 1.00 94.50 96 ARG A O 1
ATOM 732 N N . GLU A 1 97 ? 4.899 -1.235 7.825 1.00 95.44 97 GLU A N 1
ATOM 733 C CA . GLU A 1 97 ? 4.564 -0.193 8.801 1.00 95.44 97 GLU A CA 1
ATOM 734 C C . GLU A 1 97 ? 3.145 -0.381 9.346 1.00 95.44 97 GLU A C 1
ATOM 736 O O . GLU A 1 97 ? 2.930 -0.350 10.560 1.00 95.44 97 GLU A O 1
ATOM 741 N N . THR A 1 98 ? 2.188 -0.680 8.465 1.00 94.75 98 THR A N 1
ATOM 742 C CA . THR A 1 98 ? 0.806 -0.975 8.855 1.00 94.75 98 THR A CA 1
ATOM 743 C C . THR A 1 98 ? 0.737 -2.208 9.751 1.00 94.75 98 THR A C 1
ATOM 745 O O . THR A 1 98 ? 0.113 -2.157 10.808 1.00 94.75 98 THR A O 1
ATOM 748 N N . LEU A 1 99 ? 1.407 -3.303 9.383 1.00 96.38 99 LEU A N 1
ATOM 749 C CA . LEU A 1 99 ? 1.447 -4.526 10.187 1.00 96.38 99 LEU A CA 1
ATOM 750 C C . LEU A 1 99 ? 2.062 -4.278 11.566 1.00 96.38 99 LEU A C 1
ATOM 752 O O . LEU A 1 99 ? 1.486 -4.699 12.567 1.00 96.38 99 LEU A O 1
ATOM 756 N N . ALA A 1 100 ? 3.170 -3.540 11.638 1.00 95.88 100 ALA A N 1
ATOM 757 C CA . ALA A 1 100 ? 3.789 -3.171 12.907 1.00 95.88 100 ALA A CA 1
ATOM 758 C C . ALA A 1 100 ? 2.838 -2.335 13.779 1.00 95.88 100 ALA A C 1
ATOM 760 O O . ALA A 1 100 ? 2.719 -2.572 14.983 1.00 95.88 100 ALA A O 1
ATOM 761 N N . GLN A 1 101 ? 2.110 -1.388 13.181 1.00 96.38 101 GLN A N 1
ATOM 762 C CA . GLN A 1 101 ? 1.135 -0.577 13.903 1.00 96.38 101 GLN A CA 1
ATOM 763 C C . GLN A 1 101 ? -0.060 -1.405 14.396 1.00 96.38 101 GLN A C 1
ATOM 765 O O . GLN A 1 101 ? -0.510 -1.217 15.529 1.00 96.38 101 GLN A O 1
ATOM 770 N N . GLN A 1 102 ? -0.567 -2.333 13.583 1.00 94.69 102 GLN A N 1
ATOM 771 C CA . GLN A 1 102 ? -1.652 -3.228 13.989 1.00 94.69 102 GLN A CA 1
ATOM 772 C C . GLN A 1 102 ? -1.202 -4.190 15.090 1.00 94.69 102 GLN A C 1
ATOM 774 O O . GLN A 1 102 ? -1.933 -4.392 16.056 1.00 94.69 102 GLN A O 1
ATOM 779 N N . GLN A 1 103 ? 0.022 -4.715 15.016 1.00 95.44 103 GLN A N 1
ATOM 780 C CA . GLN A 1 103 ? 0.589 -5.556 16.066 1.00 95.44 103 GLN A CA 1
ATOM 781 C C . GLN A 1 103 ? 0.700 -4.798 17.395 1.00 95.44 103 GLN A C 1
ATOM 783 O O . GLN A 1 103 ? 0.271 -5.321 18.421 1.00 95.44 103 GLN A O 1
ATOM 788 N N . LYS A 1 104 ? 1.185 -3.548 17.379 1.00 96.31 104 LYS A N 1
ATOM 789 C CA . LYS A 1 104 ? 1.219 -2.687 18.576 1.00 96.31 104 LYS A CA 1
ATOM 790 C C . LYS A 1 104 ? -0.175 -2.447 19.155 1.00 96.31 104 LYS A C 1
ATOM 792 O O . LYS A 1 104 ? -0.351 -2.515 20.366 1.00 96.31 104 LYS A O 1
ATOM 797 N N . ARG A 1 105 ? -1.179 -2.194 18.306 1.00 95.62 105 ARG A N 1
ATOM 798 C CA . ARG A 1 105 ? -2.577 -2.028 18.747 1.00 95.62 105 ARG A CA 1
ATOM 799 C C . ARG A 1 105 ? -3.124 -3.302 19.386 1.00 95.62 105 ARG A C 1
ATOM 801 O O . ARG A 1 105 ? -3.745 -3.229 20.438 1.00 95.62 105 ARG A O 1
ATOM 808 N N . LEU A 1 106 ? -2.877 -4.460 18.777 1.00 95.25 106 LEU A N 1
ATOM 809 C CA . LEU A 1 106 ? -3.311 -5.746 19.318 1.00 95.25 106 LEU A CA 1
ATOM 810 C C . LEU A 1 106 ? -2.618 -6.079 20.639 1.00 95.25 106 LEU A C 1
ATOM 812 O O . LEU A 1 106 ? -3.278 -6.600 21.530 1.00 95.25 106 LEU A O 1
ATOM 816 N N . GLN A 1 107 ? -1.329 -5.761 20.776 1.00 94.19 107 GLN A N 1
ATOM 817 C CA . GLN A 1 107 ? -0.607 -5.889 22.043 1.00 94.19 107 GLN A CA 1
ATOM 818 C C . GLN A 1 107 ? -1.221 -4.985 23.107 1.00 94.19 107 GLN A C 1
ATOM 820 O O . GLN A 1 107 ? -1.646 -5.492 24.132 1.00 94.19 107 GLN A O 1
ATOM 825 N N . ALA A 1 108 ? -1.423 -3.696 22.823 1.00 95.00 108 ALA A N 1
ATOM 826 C CA . ALA A 1 108 ? -2.041 -2.772 23.775 1.00 95.00 108 ALA A CA 1
ATOM 827 C C . ALA A 1 108 ? -3.452 -3.205 24.228 1.00 95.00 108 ALA A C 1
ATOM 829 O O . ALA A 1 108 ? -3.848 -2.929 25.357 1.00 95.00 108 ALA A O 1
ATOM 830 N N . LEU A 1 109 ? -4.213 -3.892 23.367 1.00 92.56 109 LEU A N 1
ATOM 831 C CA . LEU A 1 109 ? -5.518 -4.461 23.721 1.00 92.56 109 LEU A CA 1
ATOM 832 C C . LEU A 1 109 ? -5.417 -5.768 24.520 1.00 92.56 109 LEU A C 1
ATOM 834 O O . LEU A 1 109 ? -6.321 -6.067 25.294 1.00 92.56 109 LEU A O 1
ATOM 838 N N . GLN A 1 110 ? -4.361 -6.558 24.320 1.00 90.44 110 GLN A N 1
ATOM 839 C CA . GLN A 1 110 ? -4.164 -7.850 24.986 1.00 90.44 110 GLN A CA 1
ATOM 840 C C . GLN A 1 110 ? -3.401 -7.734 26.307 1.00 90.44 110 GLN A C 1
ATOM 842 O O . GLN A 1 110 ? -3.683 -8.496 27.229 1.00 90.44 110 GLN A O 1
ATOM 847 N N . ASP A 1 111 ? -2.464 -6.793 26.411 1.00 93.25 111 ASP A N 1
ATOM 848 C CA . ASP A 1 111 ? -1.583 -6.603 27.563 1.00 93.25 111 ASP A CA 1
ATOM 849 C C . ASP A 1 111 ? -2.351 -6.487 28.892 1.00 93.25 111 ASP A C 1
ATOM 851 O O . ASP A 1 111 ? -1.956 -7.170 29.837 1.00 93.25 111 ASP A O 1
ATOM 855 N N . PRO A 1 112 ? -3.486 -5.757 28.990 1.00 91.31 112 PRO A N 1
ATOM 856 C CA . PRO A 1 112 ? -4.269 -5.685 30.229 1.00 91.31 112 PRO A CA 1
ATOM 857 C C . PRO A 1 112 ? -4.863 -7.024 30.684 1.00 91.31 112 PRO A C 1
ATOM 859 O O . PRO A 1 112 ? -5.194 -7.188 31.854 1.00 91.31 112 PRO A O 1
ATOM 862 N N . PHE A 1 113 ? -5.028 -7.976 29.762 1.00 92.06 113 PHE A N 1
ATOM 863 C CA . PHE A 1 113 ? -5.608 -9.292 30.033 1.00 92.06 113 PHE A CA 1
ATOM 864 C C . PHE A 1 113 ? -4.550 -10.399 30.109 1.00 92.06 113 PHE A C 1
ATOM 866 O O . PHE A 1 113 ? -4.876 -11.553 30.400 1.00 92.06 113 PHE A O 1
ATOM 873 N N . LYS A 1 114 ? -3.279 -10.082 29.843 1.00 92.31 114 LYS A N 1
ATOM 874 C CA . LYS A 1 114 ? -2.195 -11.060 29.847 1.00 92.31 114 LYS A CA 1
ATOM 875 C C . LYS A 1 114 ? -1.982 -11.600 31.264 1.00 92.31 114 LYS A C 1
ATOM 877 O O . LYS A 1 114 ? -1.773 -10.844 32.203 1.00 92.31 114 LYS A O 1
ATOM 882 N N . GLY A 1 115 ? -2.011 -12.926 31.404 1.00 92.31 115 GLY A N 1
ATOM 883 C CA . GLY A 1 115 ? -1.850 -13.609 32.692 1.00 92.31 115 GLY A CA 1
ATOM 884 C C . GLY A 1 115 ? -3.144 -13.797 33.491 1.00 92.31 115 GLY A C 1
ATOM 885 O O . GLY A 1 115 ? -3.110 -14.480 34.510 1.00 92.31 115 GLY A O 1
ATOM 886 N N . LEU A 1 116 ? -4.283 -13.266 33.029 1.00 94.06 116 LEU A N 1
ATOM 887 C CA . LEU A 1 116 ? -5.580 -13.547 33.644 1.00 94.06 116 LEU A CA 1
ATOM 888 C C . LEU A 1 116 ? -6.124 -14.906 33.190 1.00 94.06 116 LEU A C 1
ATOM 890 O O . LEU A 1 116 ? -5.967 -15.315 32.036 1.00 94.06 116 LEU A O 1
ATOM 894 N N . SER A 1 117 ? -6.829 -15.591 34.090 1.00 94.50 117 SER A N 1
ATOM 895 C CA . SER A 1 117 ? -7.607 -16.778 33.736 1.00 94.50 117 SER A CA 1
ATOM 896 C C . SER A 1 117 ? -8.872 -16.397 32.957 1.00 94.50 117 SER A C 1
ATOM 898 O O . SER A 1 117 ? -9.356 -15.263 33.012 1.00 94.50 117 SER A O 1
ATOM 900 N N . LYS A 1 118 ? -9.459 -17.368 32.247 1.00 92.81 118 LYS A N 1
ATOM 901 C CA . LYS A 1 118 ? -10.701 -17.153 31.485 1.00 92.81 118 LYS A CA 1
ATOM 902 C C . LYS A 1 118 ? -11.845 -16.641 32.367 1.00 92.81 118 LYS A C 1
ATOM 904 O O . LYS A 1 118 ? -12.580 -15.749 31.949 1.00 92.81 118 LYS A O 1
ATOM 909 N N . ASP A 1 119 ? -11.955 -17.149 33.593 1.00 95.00 119 ASP A N 1
ATOM 910 C CA . ASP A 1 119 ? -13.008 -16.746 34.530 1.00 95.00 119 ASP A CA 1
ATOM 911 C C . ASP A 1 119 ? -12.812 -15.313 35.040 1.00 95.00 119 ASP A C 1
ATOM 913 O O . ASP A 1 119 ? -13.785 -14.564 35.167 1.00 95.00 119 ASP A O 1
ATOM 917 N N . GLN A 1 120 ? -11.560 -14.896 35.262 1.00 93.81 120 GLN A N 1
ATOM 918 C CA . GLN A 1 120 ? -11.225 -13.518 35.636 1.00 93.81 120 GLN A CA 1
ATOM 919 C C . GLN A 1 120 ? -11.566 -12.538 34.508 1.00 93.81 120 GLN A C 1
ATOM 921 O O . GLN A 1 120 ? -12.208 -11.516 34.752 1.00 93.81 120 GLN A O 1
ATOM 926 N N . VAL A 1 121 ? -11.221 -12.878 33.261 1.00 93.94 121 VAL A N 1
ATOM 927 C CA . VAL A 1 121 ? -11.594 -12.075 32.084 1.00 93.94 121 VAL A CA 1
ATOM 928 C C . VAL A 1 121 ? -13.117 -11.985 31.941 1.00 93.94 121 VAL A C 1
ATOM 930 O O . VAL A 1 121 ? -13.653 -10.896 31.739 1.00 93.94 121 VAL A O 1
ATOM 933 N N . ALA A 1 122 ? -13.841 -13.096 32.109 1.00 93.31 122 ALA A N 1
ATOM 934 C CA . ALA A 1 122 ? -15.304 -13.093 32.073 1.00 93.31 122 ALA A CA 1
ATOM 935 C C . ALA A 1 122 ? -15.913 -12.199 33.170 1.00 93.31 122 ALA A C 1
ATOM 937 O O . ALA A 1 122 ? -16.907 -11.510 32.928 1.00 93.31 122 ALA A O 1
ATOM 938 N N . GLY A 1 123 ? -15.306 -12.171 34.360 1.00 94.94 123 GLY A N 1
ATOM 939 C CA . GLY A 1 123 ? -15.669 -11.255 35.442 1.00 94.94 123 GLY A CA 1
ATOM 940 C C . GLY A 1 123 ? -15.529 -9.784 35.048 1.00 94.94 123 GLY A C 1
ATOM 941 O O . GLY A 1 123 ? -16.488 -9.023 35.189 1.00 94.94 123 GLY A O 1
ATOM 942 N N . LEU A 1 124 ? -14.380 -9.402 34.482 1.00 93.38 124 LEU A N 1
ATOM 943 C CA . LEU A 1 124 ? -14.128 -8.033 34.014 1.00 93.38 124 LEU A CA 1
ATOM 944 C C . LEU A 1 124 ? -15.107 -7.605 32.916 1.00 93.38 124 LEU A C 1
ATOM 946 O O . LEU A 1 124 ? -15.623 -6.489 32.951 1.00 93.38 124 LEU A O 1
ATOM 950 N N . ILE A 1 125 ? -15.419 -8.498 31.972 1.00 93.31 125 ILE A N 1
ATOM 951 C CA . ILE A 1 125 ? -16.397 -8.220 30.910 1.00 93.31 125 ILE A CA 1
ATOM 952 C C . ILE A 1 125 ? -17.779 -7.943 31.512 1.00 93.31 125 ILE A C 1
ATOM 954 O O . ILE A 1 125 ? -18.426 -6.970 31.125 1.00 93.31 125 ILE A O 1
ATOM 958 N N . ARG A 1 126 ? -18.231 -8.747 32.486 1.00 95.81 126 ARG A N 1
ATOM 959 C CA . ARG A 1 126 ? -19.514 -8.508 33.175 1.00 95.81 126 ARG A CA 1
ATOM 960 C C . ARG A 1 126 ? -19.537 -7.149 33.872 1.00 95.81 126 ARG A C 1
ATOM 962 O O . ARG A 1 126 ? -20.521 -6.421 33.753 1.00 95.81 126 ARG A O 1
ATOM 969 N N . GLN A 1 127 ? -18.452 -6.785 34.553 1.00 95.81 127 GLN A N 1
ATOM 970 C CA . GLN A 1 127 ? -18.343 -5.490 35.223 1.00 95.81 127 GLN A CA 1
ATOM 971 C C . GLN A 1 127 ? -18.369 -4.326 34.223 1.00 95.81 127 GLN A C 1
ATOM 973 O O . GLN A 1 127 ? -19.098 -3.357 34.427 1.00 95.81 127 GLN A O 1
ATOM 978 N N . ALA A 1 128 ? -17.646 -4.444 33.107 1.00 95.25 128 ALA A N 1
ATOM 979 C CA . ALA A 1 128 ? -17.649 -3.442 32.045 1.00 95.25 128 ALA A CA 1
ATOM 980 C C . ALA A 1 128 ? -19.042 -3.262 31.416 1.00 95.25 128 ALA A C 1
ATOM 982 O O . ALA A 1 128 ? -19.456 -2.136 31.138 1.00 95.25 128 ALA A O 1
ATOM 983 N N . VAL A 1 129 ? -19.793 -4.353 31.224 1.00 96.19 129 VAL A N 1
ATOM 984 C CA . VAL A 1 129 ? -21.181 -4.294 30.736 1.00 96.19 129 VAL A CA 1
ATOM 985 C C . VAL A 1 129 ? -22.078 -3.545 31.718 1.00 96.19 129 VAL A C 1
ATOM 987 O O . VAL A 1 129 ? -22.851 -2.694 31.278 1.00 96.19 129 VAL A O 1
ATOM 990 N N . LYS A 1 130 ? -21.946 -3.806 33.02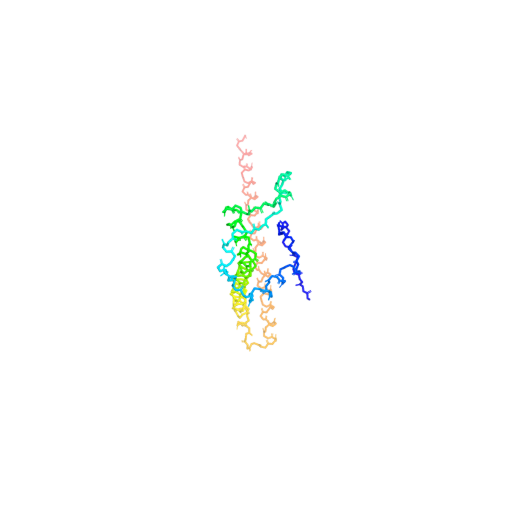4 1.00 96.88 130 LYS A N 1
ATOM 991 C CA . LYS A 1 130 ? -22.724 -3.113 34.058 1.00 96.88 130 LYS A CA 1
ATOM 992 C C . LYS A 1 130 ? -22.450 -1.605 34.054 1.00 96.88 130 LYS A C 1
ATOM 994 O O . LYS A 1 130 ? -23.386 -0.824 33.937 1.00 96.88 130 LYS A O 1
ATOM 999 N N . LEU A 1 131 ? -21.177 -1.203 34.057 1.00 97.12 131 LEU A N 1
ATOM 1000 C CA . LEU A 1 131 ? -20.785 0.212 33.984 1.00 97.12 131 LEU A CA 1
ATOM 1001 C C . LEU A 1 131 ? -21.309 0.893 32.712 1.00 97.12 131 LEU A C 1
ATOM 1003 O O . LEU A 1 131 ? -21.727 2.048 32.741 1.00 97.12 131 LEU A O 1
ATOM 1007 N N . ARG A 1 132 ? -21.313 0.186 31.574 1.00 96.06 132 ARG A N 1
ATOM 1008 C CA . ARG A 1 132 ? -21.872 0.721 30.326 1.00 96.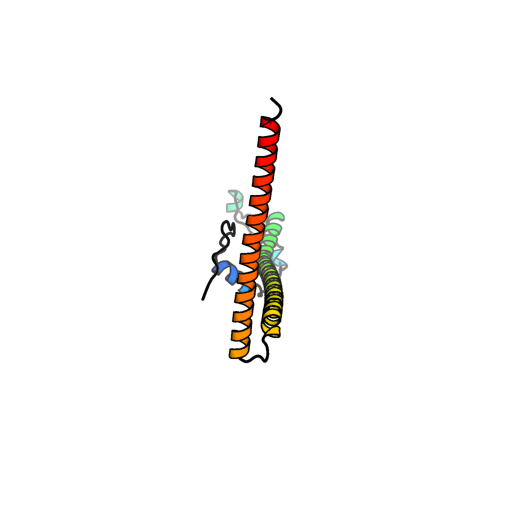06 132 ARG A CA 1
ATOM 1009 C C . ARG A 1 132 ? -23.373 0.987 30.444 1.00 96.06 132 ARG A C 1
ATOM 1011 O O . ARG A 1 132 ? -23.822 2.024 29.970 1.00 96.06 132 ARG A O 1
ATOM 1018 N N . GLN A 1 133 ? -24.120 0.073 31.062 1.00 95.94 133 GLN A N 1
ATOM 1019 C CA . GLN A 1 133 ? -25.559 0.236 31.290 1.00 95.94 133 GLN A CA 1
ATOM 1020 C C . GLN A 1 133 ? -25.849 1.408 32.233 1.00 95.94 133 GLN A C 1
ATOM 1022 O O . GLN A 1 133 ? -26.697 2.234 31.912 1.00 95.94 133 GLN A O 1
ATOM 1027 N N . GLU A 1 134 ? -25.106 1.523 33.336 1.00 96.19 134 GLU A N 1
ATOM 1028 C CA . GLU A 1 134 ? -25.228 2.638 34.288 1.00 96.19 134 GLU A CA 1
ATOM 1029 C C . GLU A 1 134 ? -24.957 3.988 33.600 1.00 96.19 134 GLU A C 1
ATOM 1031 O O . GLU A 1 134 ? -25.768 4.908 33.690 1.00 96.19 134 GLU A O 1
ATOM 1036 N N . ASN A 1 135 ? -23.884 4.085 32.806 1.00 96.75 135 ASN A N 1
ATOM 1037 C CA . ASN A 1 135 ? -23.565 5.295 32.037 1.00 96.75 135 ASN A CA 1
ATOM 1038 C C . ASN A 1 135 ? -24.656 5.666 31.018 1.00 96.75 135 ASN A C 1
ATOM 1040 O O . ASN A 1 135 ? -24.853 6.841 30.701 1.00 96.75 135 ASN A O 1
ATOM 1044 N N . GLU A 1 136 ? -25.330 4.673 30.439 1.00 95.69 136 GLU A N 1
ATOM 1045 C CA . GLU A 1 136 ? -26.392 4.895 29.461 1.00 95.69 136 GLU A CA 1
ATOM 1046 C C . GLU A 1 136 ? -27.692 5.352 30.127 1.00 95.69 136 GLU A C 1
ATOM 1048 O O . GLU A 1 136 ? -28.320 6.295 29.642 1.00 95.69 136 GLU A O 1
ATOM 1053 N N . GLN A 1 137 ? -28.040 4.766 31.273 1.00 95.19 137 GLN A N 1
ATOM 1054 C CA . GLN A 1 137 ? -29.147 5.227 32.113 1.00 95.19 137 GLN A CA 1
ATOM 1055 C C . GLN A 1 137 ? -28.917 6.665 32.578 1.00 95.19 137 GLN A C 1
ATOM 1057 O O . GLN A 1 137 ? -29.770 7.522 32.356 1.00 95.19 137 GLN A O 1
ATOM 1062 N N . GLU A 1 138 ? -27.726 6.979 33.090 1.00 95.62 138 GLU A N 1
ATOM 1063 C CA . GLU A 1 138 ? -27.398 8.332 33.540 1.00 95.62 138 GLU A CA 1
ATOM 1064 C C . GLU A 1 138 ? -27.480 9.353 32.390 1.00 95.62 138 GLU A C 1
ATOM 1066 O O . GLU A 1 138 ? -27.984 10.468 32.555 1.00 95.62 138 GLU A O 1
ATOM 1071 N N . LYS A 1 139 ? -27.038 8.981 31.180 1.00 95.56 139 LYS A N 1
ATOM 1072 C CA . LYS A 1 139 ? -27.206 9.827 29.988 1.00 95.56 139 LYS A CA 1
ATOM 1073 C C . LYS A 1 139 ? -28.677 10.077 29.662 1.00 95.56 139 LYS A C 1
ATOM 1075 O O . LYS A 1 139 ? -29.026 11.205 29.304 1.00 95.56 139 LYS A O 1
ATOM 1080 N N . GLN A 1 140 ? -29.526 9.056 29.759 1.00 93.88 140 GLN A N 1
ATOM 1081 C CA . GLN A 1 140 ? -30.960 9.183 29.496 1.00 93.88 140 GLN A CA 1
ATOM 1082 C C . GLN A 1 140 ? -31.644 10.062 30.543 1.00 93.88 140 GLN A C 1
ATOM 1084 O O . GLN A 1 140 ? -32.383 10.975 30.173 1.00 93.88 140 GLN A O 1
ATOM 1089 N N . GLU A 1 141 ? -31.345 9.857 31.823 1.00 94.38 141 GLU A N 1
ATOM 1090 C CA . GLU A 1 141 ? -31.872 10.662 32.926 1.00 94.38 141 GLU A CA 1
ATOM 1091 C C . GLU A 1 141 ? -31.457 12.128 32.794 1.00 94.38 141 GLU A C 1
ATOM 1093 O O . GLU A 1 141 ? -32.304 13.021 32.833 1.00 94.38 141 GLU A O 1
ATOM 1098 N N . ARG A 1 142 ? -30.173 12.401 32.525 1.00 94.00 142 ARG A N 1
ATOM 1099 C CA . ARG A 1 142 ? -29.689 13.766 32.267 1.00 94.00 142 ARG A CA 1
ATOM 1100 C C . ARG A 1 142 ? -30.410 14.398 31.075 1.00 94.00 142 ARG 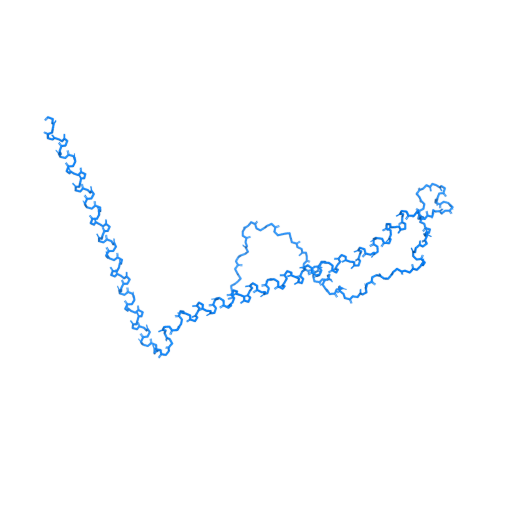A C 1
ATOM 1102 O O . ARG A 1 142 ? -30.820 15.556 31.148 1.00 94.00 142 ARG A O 1
ATOM 1109 N N . ALA A 1 143 ? -30.612 13.655 29.987 1.00 93.69 143 ALA A N 1
ATOM 1110 C CA . ALA A 1 143 ? -31.341 14.156 28.823 1.00 93.69 143 ALA A CA 1
ATOM 1111 C C . ALA A 1 143 ? -32.819 14.459 29.135 1.00 93.69 143 ALA A C 1
ATOM 1113 O O . ALA A 1 143 ? -33.362 15.445 28.629 1.00 93.69 143 ALA A O 1
ATOM 1114 N N . GLN A 1 144 ? -33.471 13.643 29.968 1.00 92.44 144 GLN A N 1
ATOM 1115 C CA . GLN A 1 144 ? -34.846 13.870 30.421 1.00 92.44 144 GLN A CA 1
ATOM 1116 C C . GLN A 1 144 ? -34.939 15.100 31.328 1.00 92.44 144 GLN A C 1
ATOM 1118 O O . GLN A 1 144 ? -35.725 15.999 31.033 1.00 92.44 144 GLN A O 1
ATOM 1123 N N . GLN A 1 145 ? -34.067 15.217 32.331 1.00 92.38 145 GLN A N 1
ATOM 1124 C CA . GLN A 1 145 ? -34.014 16.380 33.225 1.00 92.38 145 GLN A CA 1
ATOM 1125 C C . GLN A 1 145 ? -33.786 17.688 32.457 1.00 92.38 145 GLN A C 1
ATOM 1127 O O . GLN A 1 145 ? -34.407 18.712 32.749 1.00 92.38 145 GLN A O 1
ATOM 1132 N N . ILE A 1 146 ? -32.922 17.670 31.436 1.00 93.25 146 ILE A N 1
ATOM 1133 C CA . ILE A 1 146 ? -32.706 18.828 30.563 1.00 93.25 146 ILE A CA 1
ATOM 1134 C C . ILE A 1 146 ? -34.001 19.181 29.817 1.00 93.25 146 ILE A C 1
ATOM 1136 O O . ILE A 1 146 ? -34.415 20.342 29.829 1.00 93.25 146 ILE A O 1
ATOM 1140 N N . LYS A 1 147 ? -34.678 18.200 29.204 1.00 92.38 147 LYS A N 1
ATOM 1141 C CA . LYS A 1 147 ? -35.954 18.421 28.498 1.00 92.38 147 LYS A CA 1
ATOM 1142 C C . LYS A 1 147 ? -37.041 18.970 29.423 1.00 92.38 147 LYS A C 1
ATOM 1144 O O . LYS A 1 147 ? -37.767 19.878 29.020 1.00 92.38 147 LYS A O 1
ATOM 1149 N N . GLU A 1 148 ? -37.146 18.455 30.643 1.00 90.81 148 GLU A N 1
ATOM 1150 C CA . GLU A 1 148 ? -38.106 18.924 31.645 1.00 90.81 148 GLU A CA 1
ATOM 1151 C C . GLU A 1 148 ? -37.817 20.359 32.082 1.00 90.81 148 GLU A C 1
ATOM 1153 O O . GLU A 1 148 ? -38.721 21.193 32.062 1.00 90.81 148 GLU A O 1
ATOM 1158 N N . ARG A 1 149 ? -36.551 20.698 32.363 1.00 90.06 149 ARG A N 1
ATOM 1159 C CA . ARG A 1 149 ? -36.147 22.084 32.660 1.00 90.06 149 ARG A CA 1
ATOM 1160 C C . ARG A 1 149 ? -36.491 23.040 31.518 1.00 90.06 149 ARG A C 1
ATOM 1162 O O . ARG A 1 149 ? -36.980 24.141 31.769 1.00 90.06 149 ARG A O 1
ATOM 1169 N N . PHE A 1 150 ? -36.284 22.626 30.266 1.00 90.00 150 PHE A N 1
ATOM 1170 C CA . PHE A 1 150 ? -36.665 23.427 29.098 1.00 90.00 150 PHE A CA 1
ATOM 1171 C C . PHE A 1 150 ? -38.184 23.608 28.969 1.00 90.00 150 PHE A C 1
ATOM 1173 O O . PHE A 1 150 ? -38.634 24.714 28.658 1.00 90.00 150 PHE A O 1
ATOM 1180 N N . LYS A 1 151 ? -38.982 22.561 29.219 1.00 89.69 151 LYS A N 1
ATOM 1181 C CA . LYS A 1 151 ? -40.452 22.657 29.226 1.00 89.69 151 LYS A CA 1
ATOM 1182 C C . LYS A 1 151 ? -40.950 23.584 30.336 1.00 89.69 151 LYS A C 1
ATOM 1184 O O . LYS A 1 151 ? -41.692 24.515 30.038 1.00 89.69 151 LYS A O 1
ATOM 1189 N N . ALA A 1 152 ? -40.465 23.408 31.564 1.00 87.00 152 ALA A N 1
ATOM 1190 C CA . ALA A 1 152 ? -40.836 24.243 32.705 1.00 87.00 152 ALA A CA 1
ATOM 1191 C C . ALA A 1 152 ? -40.486 25.725 32.481 1.00 87.00 152 ALA A C 1
ATOM 1193 O O . ALA A 1 152 ? -41.271 26.611 32.816 1.00 87.00 152 ALA A O 1
ATOM 1194 N N . LYS A 1 153 ? -39.332 26.015 31.859 1.00 87.69 153 LYS A N 1
ATOM 1195 C CA . LYS A 1 153 ? -38.965 27.386 31.474 1.00 87.69 153 LYS A CA 1
ATOM 1196 C C . LYS A 1 153 ? -39.952 27.977 30.457 1.00 87.69 153 LYS A C 1
ATOM 1198 O O . LYS A 1 153 ? -40.411 29.100 30.644 1.00 87.69 153 LYS A O 1
ATOM 1203 N N . ARG A 1 154 ? -40.323 27.216 29.420 1.00 84.12 154 ARG A N 1
ATOM 1204 C CA . ARG A 1 154 ? -41.311 27.646 28.413 1.00 84.12 154 ARG A CA 1
ATOM 1205 C C . ARG A 1 154 ? -42.704 27.879 28.999 1.00 84.12 154 ARG A C 1
ATOM 1207 O O . ARG A 1 154 ? -43.402 28.783 28.548 1.00 84.12 154 ARG A O 1
ATOM 1214 N N . GLU A 1 155 ? -43.126 27.067 29.963 1.00 81.00 155 GLU A N 1
ATOM 1215 C CA . GLU A 1 155 ? -44.422 27.228 30.632 1.00 81.00 155 GLU A CA 1
ATOM 1216 C C . GLU A 1 155 ? -44.465 28.491 31.494 1.00 81.00 155 GLU A C 1
ATOM 1218 O O . GLU A 1 155 ? -45.432 29.245 31.390 1.00 81.00 155 GLU A O 1
ATOM 1223 N N . ARG A 1 156 ? -43.391 28.791 32.241 1.00 79.81 156 ARG A N 1
ATOM 1224 C CA . ARG A 1 156 ? -43.259 30.061 32.981 1.00 79.81 156 ARG A CA 1
ATOM 1225 C C . ARG A 1 156 ? -43.310 31.278 32.054 1.00 79.81 156 ARG A C 1
ATOM 1227 O O . ARG A 1 156 ? -44.077 32.205 32.291 1.00 79.81 156 ARG A O 1
ATOM 1234 N N . GLU A 1 157 ? -42.573 31.244 30.943 1.00 78.94 157 GLU A N 1
ATOM 1235 C CA . GLU A 1 157 ? -42.595 32.329 29.948 1.00 78.94 157 GLU A CA 1
ATOM 1236 C C . GLU A 1 157 ? -43.988 32.533 29.315 1.00 78.94 157 GLU A C 1
ATOM 1238 O O . GLU A 1 157 ? -44.357 33.657 28.969 1.00 78.94 157 GLU A O 1
ATOM 1243 N N . ARG A 1 158 ? -44.790 31.467 29.166 1.00 77.19 158 ARG A N 1
ATOM 1244 C CA . ARG A 1 158 ? -46.185 31.561 28.698 1.00 77.19 158 ARG A CA 1
ATOM 1245 C C . ARG A 1 158 ? -47.121 32.127 29.765 1.00 77.19 158 ARG A C 1
ATOM 1247 O O . ARG A 1 158 ? -47.965 32.954 29.423 1.00 77.19 158 ARG A O 1
ATOM 1254 N N . SER A 1 159 ? -46.984 31.713 31.027 1.00 72.50 159 SER A N 1
ATOM 1255 C CA . SER A 1 159 ? -47.823 32.228 32.116 1.00 72.50 159 SER A CA 1
ATOM 1256 C C . SER A 1 159 ? -47.574 33.710 32.391 1.00 72.50 159 SER A C 1
ATOM 1258 O O . SER A 1 159 ? -48.529 34.448 32.622 1.00 72.50 159 SER A O 1
ATOM 1260 N N . ASP A 1 160 ? -46.323 34.166 32.293 1.00 72.31 160 ASP A N 1
ATOM 1261 C CA . ASP A 1 160 ? -45.976 35.575 32.512 1.00 72.31 160 ASP A CA 1
ATOM 1262 C C . ASP A 1 160 ? -46.548 36.483 31.412 1.00 72.31 160 ASP A C 1
ATOM 1264 O O . ASP A 1 160 ? -47.053 37.566 31.698 1.00 72.31 160 ASP A O 1
ATOM 1268 N N 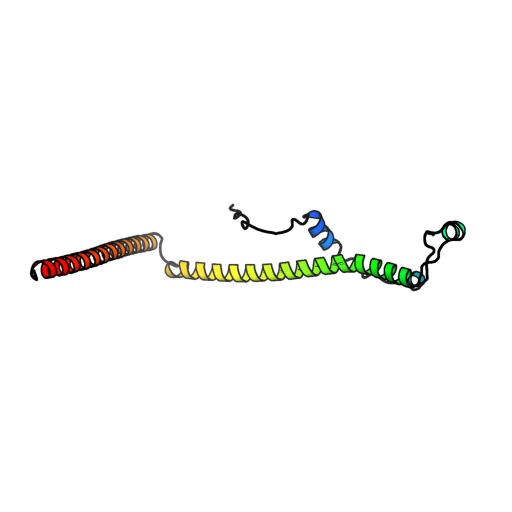. ARG A 1 161 ? -46.589 36.013 30.157 1.00 69.19 161 ARG A N 1
ATOM 1269 C CA . ARG A 1 161 ? -47.247 36.738 29.050 1.00 69.19 161 ARG A CA 1
ATOM 1270 C C . ARG A 1 161 ? -48.772 36.790 29.171 1.00 69.19 161 ARG A C 1
ATOM 1272 O O . ARG A 1 161 ? -49.380 37.718 28.652 1.00 69.19 161 ARG A O 1
ATOM 1279 N N . SER A 1 162 ? -49.388 35.811 29.833 1.00 60.50 162 SER A N 1
ATOM 1280 C CA . SER A 1 162 ? -50.841 35.755 30.046 1.00 60.50 162 SER A CA 1
ATOM 1281 C C . SER A 1 162 ? -51.330 36.677 31.166 1.00 60.50 162 SER A C 1
ATOM 1283 O O . SER A 1 162 ? -52.510 37.009 31.177 1.00 60.50 162 SER A O 1
ATOM 1285 N N . ARG A 1 163 ? -50.468 37.053 32.119 1.00 60.19 163 ARG A N 1
ATOM 1286 C CA . ARG A 1 163 ? -50.816 37.929 33.255 1.00 60.19 163 ARG A CA 1
ATOM 1287 C C . ARG A 1 163 ? -50.567 39.417 32.991 1.00 60.19 163 ARG A C 1
ATOM 1289 O O . ARG A 1 163 ? -50.960 40.241 33.804 1.00 60.19 163 ARG A O 1
ATOM 1296 N N . GLY A 1 164 ? -49.907 39.753 31.884 1.00 56.25 164 GLY A N 1
ATOM 1297 C CA . GLY A 1 164 ? -49.614 41.129 31.470 1.00 56.25 164 GLY A CA 1
ATOM 1298 C C . GLY A 1 164 ? -50.625 41.735 30.489 1.00 56.25 164 GLY A C 1
ATOM 1299 O O . GLY A 1 164 ? -50.245 42.634 29.743 1.00 56.25 164 GLY A O 1
ATOM 1300 N N . ARG A 1 165 ? -51.860 41.220 30.430 1.00 47.66 165 ARG A N 1
ATOM 1301 C CA . ARG A 1 165 ? -52.948 41.737 29.586 1.00 47.66 165 ARG A CA 1
ATOM 1302 C C . ARG A 1 165 ? -54.132 42.174 30.429 1.00 47.66 165 ARG A C 1
ATOM 1304 O O . ARG A 1 165 ? -54.450 41.431 31.382 1.00 47.66 165 ARG A O 1
#